Protein AF-A0A9E5QSS9-F1 (afdb_monomer_lite)

Structure (mmCIF, N/CA/C/O backbone):
data_AF-A0A9E5QSS9-F1
#
_entry.id   AF-A0A9E5QSS9-F1
#
loop_
_atom_site.group_PDB
_atom_site.id
_atom_site.type_symbol
_atom_site.label_atom_id
_atom_site.label_alt_id
_atom_site.label_comp_id
_atom_site.label_asym_id
_atom_site.label_entity_id
_atom_site.label_seq_id
_atom_site.pdbx_PDB_ins_code
_atom_site.Cartn_x
_atom_site.Cartn_y
_atom_site.Cartn_z
_atom_site.occupancy
_atom_site.B_iso_or_equiv
_atom_site.auth_seq_id
_atom_site.auth_comp_id
_atom_site.auth_asym_id
_atom_site.auth_atom_id
_atom_site.pdbx_PDB_model_num
ATOM 1 N N . MET A 1 1 ? -18.398 -4.854 25.009 1.00 52.22 1 MET A N 1
ATOM 2 C CA . MET A 1 1 ? -16.961 -5.004 24.694 1.00 52.22 1 MET A CA 1
ATOM 3 C C . MET A 1 1 ? -16.825 -4.768 23.204 1.00 52.22 1 MET A C 1
ATOM 5 O O . MET A 1 1 ? -17.547 -5.425 22.468 1.00 52.22 1 MET A O 1
ATOM 9 N N . GLY A 1 2 ? -16.034 -3.777 22.786 1.00 69.31 2 GLY A N 1
ATOM 10 C CA . GLY A 1 2 ? -15.775 -3.534 21.363 1.00 69.31 2 GLY A CA 1
ATOM 11 C C . GLY A 1 2 ? -14.979 -4.694 20.771 1.00 69.31 2 GLY A C 1
ATOM 12 O O . GLY A 1 2 ? -14.203 -5.334 21.485 1.00 69.31 2 GLY A O 1
ATOM 13 N N . ALA A 1 3 ? -15.215 -5.001 19.504 1.00 77.62 3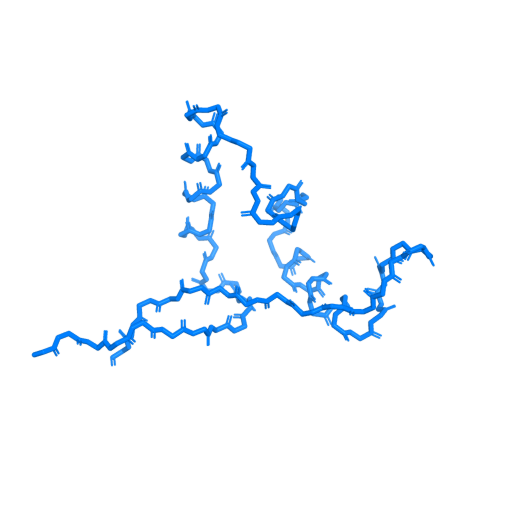 ALA A N 1
ATOM 14 C CA . ALA A 1 3 ? -14.526 -6.083 18.828 1.00 77.62 3 ALA A CA 1
ATOM 15 C C . ALA A 1 3 ? -13.021 -5.793 18.694 1.00 77.62 3 ALA A C 1
ATOM 17 O O . ALA A 1 3 ? -12.599 -4.651 18.502 1.00 77.62 3 ALA A O 1
ATOM 18 N N . SER A 1 4 ? -12.197 -6.832 18.835 1.00 88.50 4 SER A N 1
ATOM 19 C CA . SER A 1 4 ? -10.738 -6.698 18.801 1.00 88.50 4 SER A CA 1
ATOM 20 C C . SER A 1 4 ? -10.239 -6.359 17.391 1.00 88.50 4 SER A C 1
ATOM 22 O O . SER A 1 4 ? -10.765 -6.909 16.420 1.00 88.50 4 SER A O 1
ATOM 24 N N . PRO A 1 5 ? -9.218 -5.492 17.251 1.00 93.25 5 PRO A N 1
ATOM 25 C CA . PRO A 1 5 ? -8.656 -5.164 15.947 1.00 93.25 5 PRO A CA 1
ATOM 26 C C . PRO A 1 5 ? -8.072 -6.414 15.279 1.00 93.25 5 PRO A C 1
ATOM 28 O O . PRO A 1 5 ? -7.594 -7.330 15.955 1.00 93.25 5 PRO A O 1
ATOM 31 N N . ARG A 1 6 ? -8.100 -6.451 13.944 1.00 95.12 6 ARG A N 1
ATOM 32 C CA . ARG A 1 6 ? -7.590 -7.584 13.157 1.00 95.12 6 ARG A CA 1
ATOM 33 C C . ARG A 1 6 ? -6.763 -7.121 11.967 1.00 95.12 6 ARG A C 1
ATOM 35 O O . ARG A 1 6 ? -6.960 -6.022 11.458 1.00 95.12 6 ARG A O 1
ATOM 42 N N . LEU A 1 7 ? -5.891 -8.001 11.486 1.00 95.81 7 LEU A N 1
ATOM 43 C CA . LEU A 1 7 ? -5.233 -7.831 10.197 1.00 95.81 7 LEU A CA 1
ATOM 44 C C . LEU A 1 7 ? -6.161 -8.325 9.086 1.00 95.81 7 LEU A C 1
ATOM 46 O O . LEU A 1 7 ? -6.652 -9.453 9.132 1.00 95.81 7 LEU A O 1
ATOM 50 N N . ALA A 1 8 ? -6.404 -7.475 8.096 1.00 95.94 8 ALA A N 1
ATOM 51 C CA . ALA A 1 8 ? -7.181 -7.796 6.908 1.00 95.94 8 ALA A CA 1
ATOM 52 C C . ALA A 1 8 ? -6.344 -7.572 5.645 1.00 95.94 8 ALA A C 1
ATOM 54 O O . ALA A 1 8 ? -5.454 -6.721 5.614 1.00 95.94 8 ALA A O 1
ATOM 55 N N . ALA A 1 9 ? -6.640 -8.338 4.595 1.00 97.06 9 ALA A N 1
ATOM 56 C CA . ALA A 1 9 ? -6.056 -8.098 3.283 1.00 97.06 9 ALA A CA 1
ATOM 57 C C . ALA A 1 9 ? -6.513 -6.728 2.727 1.00 97.06 9 ALA A C 1
ATOM 59 O O . ALA A 1 9 ? -7.644 -6.305 3.007 1.00 97.06 9 ALA A O 1
ATOM 60 N N . PRO A 1 10 ? -5.673 -6.048 1.923 1.00 97.44 10 PRO A N 1
ATOM 61 C CA . PRO A 1 10 ? -6.042 -4.834 1.217 1.00 97.44 10 PRO A CA 1
ATOM 62 C C . PRO A 1 10 ? -7.328 -5.022 0.418 1.00 97.44 10 PRO A C 1
ATOM 64 O O . PRO A 1 10 ? -7.506 -6.011 -0.291 1.00 97.44 10 PRO A O 1
ATOM 67 N N . SER A 1 11 ? -8.237 -4.060 0.532 1.00 97.25 11 SER A N 1
ATOM 68 C CA . SER A 1 11 ? -9.537 -4.112 -0.130 1.00 97.25 11 SER A CA 1
ATOM 69 C C . SER A 1 11 ? -9.986 -2.723 -0.540 1.00 97.25 11 SER A C 1
ATOM 71 O O . SER A 1 11 ? -9.776 -1.745 0.179 1.00 97.25 11 SER A O 1
ATOM 73 N N . ILE A 1 12 ? -10.684 -2.650 -1.672 1.00 97.88 12 ILE A N 1
ATOM 74 C CA . ILE A 1 12 ? -11.315 -1.419 -2.158 1.00 97.88 12 ILE A CA 1
ATOM 75 C C . ILE A 1 12 ? -12.305 -0.831 -1.141 1.00 97.88 12 ILE A C 1
ATOM 77 O O . ILE A 1 12 ? -12.524 0.375 -1.134 1.00 97.88 12 ILE A O 1
ATOM 81 N N . ALA A 1 13 ? -12.848 -1.662 -0.244 1.00 96.94 13 ALA A N 1
ATOM 82 C CA . ALA A 1 13 ? -13.772 -1.237 0.803 1.00 96.94 13 ALA A CA 1
ATOM 83 C C . ALA A 1 13 ? -13.143 -0.255 1.809 1.00 96.94 13 ALA A C 1
ATOM 85 O O . ALA A 1 13 ? -13.864 0.517 2.432 1.00 96.94 13 ALA A O 1
ATOM 86 N N . PHE A 1 14 ? -11.813 -0.252 1.957 1.00 96.88 14 PHE A N 1
ATOM 87 C CA . PHE A 1 14 ? -11.113 0.628 2.900 1.00 96.88 14 PHE A CA 1
ATOM 88 C C . PHE A 1 14 ? -10.524 1.884 2.239 1.00 96.88 14 PHE A C 1
ATOM 90 O O . PHE A 1 14 ? -9.740 2.589 2.869 1.00 96.88 14 PHE A O 1
ATOM 97 N N . LYS A 1 15 ? -10.887 2.182 0.983 1.00 97.81 15 LYS A N 1
ATOM 98 C CA . LYS A 1 15 ? -10.324 3.282 0.177 1.00 97.81 15 LYS A CA 1
ATOM 99 C C . LYS A 1 15 ? -10.304 4.627 0.889 1.00 97.81 15 LYS A C 1
ATOM 101 O O . LYS A 1 15 ? -9.261 5.280 0.932 1.00 97.81 15 LYS A O 1
ATOM 106 N N . ASP A 1 16 ? -11.440 5.030 1.442 1.00 97.56 16 ASP A N 1
ATOM 107 C CA . ASP A 1 16 ? -11.578 6.358 2.038 1.00 97.56 16 ASP A CA 1
ATOM 108 C C . ASP A 1 16 ? -10.776 6.467 3.338 1.00 97.56 16 ASP A C 1
ATOM 110 O O . ASP A 1 16 ? -10.047 7.437 3.537 1.00 97.56 16 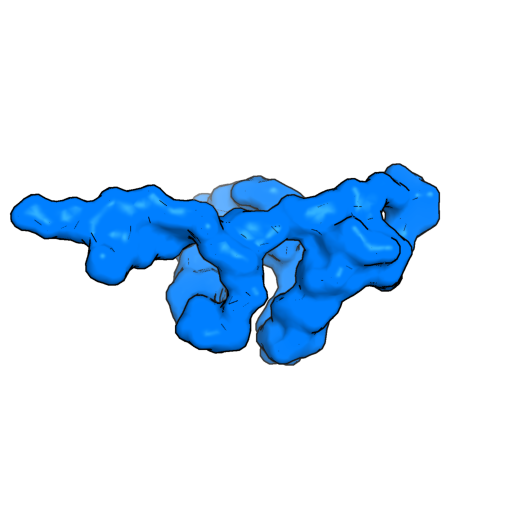ASP A O 1
ATOM 114 N N . SER A 1 17 ? -10.816 5.424 4.175 1.00 96.56 17 SER A N 1
ATOM 115 C CA . SER A 1 17 ? -10.023 5.350 5.408 1.00 96.56 17 SER A CA 1
ATOM 116 C C . SER A 1 17 ? -8.517 5.323 5.120 1.00 96.56 17 SER A C 1
ATOM 118 O O . SER A 1 17 ? -7.769 6.093 5.721 1.00 96.56 17 SER A O 1
ATOM 120 N N . TYR A 1 18 ? -8.074 4.522 4.145 1.00 97.38 18 TYR A N 1
ATOM 121 C CA . TYR A 1 18 ? -6.673 4.467 3.720 1.00 97.38 18 TYR A CA 1
ATOM 122 C C . TYR A 1 18 ? -6.169 5.839 3.259 1.00 97.38 18 TYR A C 1
ATOM 124 O O . TYR A 1 18 ? -5.104 6.292 3.677 1.00 97.38 18 TYR A O 1
ATOM 132 N N . ARG A 1 19 ? -6.933 6.524 2.400 1.00 96.88 19 ARG A N 1
ATOM 133 C CA . ARG A 1 19 ? -6.538 7.843 1.884 1.00 96.88 19 ARG A CA 1
ATOM 134 C C . ARG A 1 19 ? -6.537 8.908 2.970 1.00 96.88 19 ARG A C 1
ATOM 136 O O . ARG A 1 19 ? -5.644 9.749 2.960 1.00 96.88 19 ARG A O 1
ATOM 143 N N . GLY A 1 20 ? -7.492 8.851 3.899 1.00 96.94 20 GLY A N 1
ATOM 144 C CA . GLY A 1 20 ? -7.503 9.712 5.079 1.00 96.94 20 GLY A CA 1
ATOM 145 C C . GLY A 1 20 ? -6.227 9.548 5.902 1.00 96.94 20 GLY A C 1
ATOM 146 O O . GLY A 1 20 ? -5.554 10.535 6.183 1.00 96.94 20 GLY A O 1
ATOM 147 N N . PHE A 1 21 ? -5.841 8.303 6.183 1.00 95.75 21 PHE A N 1
ATOM 148 C CA . PHE A 1 21 ? -4.611 7.991 6.910 1.00 95.75 21 PHE A CA 1
ATOM 149 C C . PHE A 1 21 ? -3.350 8.501 6.192 1.00 95.75 21 PHE A C 1
ATOM 151 O O . PHE A 1 21 ? -2.538 9.201 6.792 1.00 95.75 21 PHE A O 1
ATOM 158 N N . VAL A 1 22 ? -3.199 8.223 4.892 1.00 95.62 22 VAL A N 1
ATOM 159 C CA . VAL A 1 22 ? -2.035 8.698 4.117 1.00 95.62 22 VAL A CA 1
ATOM 160 C C . VAL A 1 22 ? -1.976 10.229 4.064 1.00 95.62 22 VAL A C 1
ATOM 162 O O . VAL A 1 22 ? -0.896 10.809 4.179 1.00 95.62 22 VAL A O 1
ATOM 165 N N . ALA A 1 23 ? -3.123 10.898 3.917 1.00 95.44 23 ALA A N 1
ATOM 166 C CA . ALA A 1 23 ? -3.189 12.357 3.921 1.00 95.44 23 ALA A CA 1
ATOM 167 C C . ALA A 1 23 ? -2.812 12.952 5.287 1.00 95.44 23 ALA A C 1
ATOM 169 O O . ALA A 1 23 ? -2.153 13.989 5.333 1.00 95.44 23 ALA A O 1
ATOM 170 N N . GLU A 1 24 ? -3.189 12.298 6.388 1.00 97.12 24 GLU A N 1
ATOM 171 C CA . GLU A 1 24 ? -2.813 12.710 7.742 1.00 97.12 24 GLU A CA 1
ATOM 172 C C . GLU A 1 24 ? -1.296 12.638 7.959 1.00 97.12 24 GLU A C 1
ATOM 174 O O . GLU A 1 24 ? -0.713 13.605 8.452 1.00 97.12 24 GLU A O 1
ATOM 179 N N . LEU A 1 25 ? -0.650 11.543 7.539 1.00 95.69 25 LEU A N 1
ATOM 180 C CA . LEU A 1 25 ? 0.811 11.407 7.605 1.00 95.69 25 LEU A CA 1
ATOM 181 C C . LEU A 1 25 ? 1.505 12.526 6.817 1.00 95.69 25 LEU A C 1
ATOM 183 O O . LEU A 1 25 ? 2.373 13.220 7.347 1.00 95.69 25 LEU A O 1
ATOM 187 N N . ALA A 1 26 ? 1.056 12.763 5.581 1.00 93.31 26 ALA A N 1
ATOM 188 C CA . ALA A 1 26 ? 1.594 13.824 4.734 1.00 93.31 26 ALA A CA 1
ATOM 189 C C . ALA A 1 26 ? 1.406 15.219 5.356 1.00 93.31 26 ALA A C 1
ATOM 191 O O . ALA A 1 26 ? 2.330 16.032 5.334 1.00 93.31 26 ALA A O 1
ATOM 192 N N . ALA A 1 27 ? 0.240 15.497 5.947 1.00 96.81 27 ALA A N 1
ATOM 193 C CA . ALA A 1 27 ? -0.044 16.776 6.599 1.00 96.81 27 ALA A CA 1
ATOM 194 C C . ALA A 1 27 ? 0.844 17.026 7.828 1.00 96.81 27 ALA A C 1
ATOM 196 O O . ALA A 1 27 ? 1.168 18.176 8.128 1.00 96.81 27 ALA A O 1
ATOM 197 N N . LYS A 1 28 ? 1.254 15.963 8.525 1.00 96.81 28 LYS A N 1
ATOM 198 C CA . LYS A 1 28 ? 2.175 16.034 9.668 1.00 96.81 28 LYS A CA 1
ATOM 199 C C . LYS A 1 28 ? 3.652 16.014 9.264 1.00 96.81 28 LYS A C 1
ATOM 201 O O . LYS A 1 28 ? 4.508 16.202 10.123 1.00 96.81 28 LYS A O 1
ATOM 206 N N . GLY A 1 29 ? 3.957 15.809 7.980 1.00 95.12 29 GLY A N 1
ATOM 207 C CA . GLY A 1 29 ? 5.328 15.614 7.507 1.00 95.12 29 GLY A CA 1
ATOM 208 C C . GLY A 1 29 ? 5.961 14.323 8.034 1.00 95.12 29 GLY A C 1
ATOM 209 O O . GLY A 1 29 ? 7.182 14.250 8.158 1.00 95.12 29 GLY A O 1
ATOM 210 N N . GLU A 1 30 ? 5.140 13.332 8.389 1.00 95.88 30 GLU A N 1
ATOM 211 C CA . GLU A 1 30 ? 5.604 12.021 8.834 1.00 95.88 30 GLU A CA 1
ATOM 212 C C . GLU A 1 30 ? 5.977 11.151 7.629 1.00 95.88 30 GLU A C 1
ATOM 214 O O . GLU A 1 30 ? 5.288 11.149 6.607 1.00 95.88 30 GLU A O 1
ATOM 219 N N . GLU A 1 31 ? 7.064 10.387 7.761 1.00 92.62 31 GLU A N 1
ATOM 220 C CA . GLU A 1 31 ? 7.490 9.454 6.720 1.00 92.62 31 GLU A CA 1
ATOM 221 C C . GLU A 1 31 ? 6.522 8.256 6.653 1.00 92.62 31 GLU A C 1
ATOM 223 O O . GLU A 1 31 ? 6.303 7.581 7.666 1.00 92.62 31 GLU A O 1
ATOM 228 N N . PRO A 1 32 ? 5.954 7.945 5.477 1.00 92.62 32 PRO A N 1
ATOM 229 C CA . PRO A 1 32 ? 5.069 6.800 5.296 1.00 92.62 32 PRO A CA 1
ATOM 230 C C . PRO A 1 32 ? 5.826 5.466 5.403 1.00 92.62 32 PRO A C 1
ATOM 232 O O . PRO A 1 32 ? 6.447 4.990 4.453 1.00 92.62 32 PRO A O 1
ATOM 235 N N . ILE A 1 33 ? 5.717 4.818 6.565 1.00 91.06 33 ILE A N 1
ATOM 236 C CA . ILE A 1 33 ? 6.279 3.488 6.833 1.00 91.06 33 ILE A CA 1
ATOM 237 C C . ILE A 1 33 ? 5.141 2.487 7.100 1.00 91.06 33 ILE A C 1
ATOM 239 O O . ILE A 1 33 ? 4.302 2.747 7.965 1.00 91.06 33 ILE A O 1
ATOM 243 N N . PRO A 1 34 ? 5.096 1.324 6.413 1.00 92.94 34 PRO A N 1
ATOM 244 C CA . PRO A 1 34 ? 6.081 0.792 5.458 1.00 92.94 34 PRO A CA 1
ATOM 245 C C . PRO A 1 34 ? 6.004 1.435 4.062 1.00 92.94 34 PRO A C 1
ATOM 247 O O . PRO A 1 34 ? 5.010 2.067 3.718 1.00 92.94 34 PRO A O 1
ATOM 250 N N . PHE A 1 35 ? 7.022 1.182 3.225 1.00 92.62 35 PHE A N 1
ATOM 251 C CA . PHE A 1 35 ? 7.173 1.769 1.879 1.00 92.62 35 PHE A CA 1
ATOM 252 C C . PHE A 1 35 ? 5.944 1.608 0.967 1.00 92.62 35 PHE A C 1
ATOM 254 O O . PHE A 1 35 ? 5.750 2.393 0.041 1.00 92.62 35 PHE A O 1
ATOM 261 N N . THR A 1 36 ? 5.099 0.600 1.209 1.00 94.88 36 THR A N 1
ATOM 262 C CA . THR A 1 36 ? 3.865 0.373 0.444 1.00 94.88 36 THR A CA 1
ATOM 263 C C . THR A 1 36 ? 2.877 1.536 0.556 1.00 94.88 36 THR A C 1
ATOM 265 O O . THR A 1 36 ? 2.039 1.699 -0.328 1.00 94.88 36 THR A O 1
ATOM 268 N N . LEU A 1 37 ? 2.976 2.357 1.609 1.00 95.50 37 LEU A N 1
ATOM 269 C CA . LEU A 1 37 ? 2.175 3.571 1.791 1.00 95.50 37 LEU A CA 1
ATOM 270 C C . LEU A 1 37 ? 2.543 4.687 0.799 1.00 95.50 37 LEU A C 1
ATOM 272 O O . LEU A 1 37 ? 1.692 5.513 0.470 1.00 95.50 37 LEU A O 1
ATOM 276 N N . SER A 1 38 ? 3.772 4.675 0.277 1.00 94.38 38 SER A N 1
ATOM 277 C CA . SER A 1 38 ? 4.280 5.648 -0.703 1.00 94.38 38 SER A CA 1
ATOM 278 C C . SER A 1 38 ? 3.904 5.311 -2.146 1.00 94.38 38 SER A C 1
ATOM 280 O O . SER A 1 38 ? 4.183 6.087 -3.062 1.00 94.38 38 SER A O 1
ATOM 282 N N . LEU A 1 39 ? 3.293 4.147 -2.383 1.00 95.00 39 LEU A N 1
ATOM 283 C CA . LEU A 1 39 ? 2.907 3.726 -3.724 1.00 95.00 39 LEU A CA 1
ATOM 284 C C . LEU A 1 39 ? 1.749 4.588 -4.263 1.00 95.00 39 LEU A C 1
ATOM 286 O O . LEU A 1 39 ? 0.836 4.953 -3.512 1.00 95.00 39 LEU A O 1
ATOM 290 N N . PRO A 1 40 ? 1.726 4.879 -5.579 1.00 95.38 40 PRO A N 1
ATOM 291 C CA . PRO A 1 40 ? 0.628 5.617 -6.189 1.00 95.38 40 PRO A CA 1
ATOM 292 C C . PRO A 1 40 ? -0.716 4.909 -5.977 1.00 95.38 40 PRO A C 1
ATOM 294 O O . PRO A 1 40 ? -0.923 3.792 -6.441 1.00 95.38 40 PRO A O 1
ATOM 297 N N . ASN A 1 41 ? -1.658 5.589 -5.319 1.00 96.44 41 ASN A N 1
ATOM 298 C CA . ASN A 1 41 ? -2.994 5.054 -5.023 1.00 96.44 41 ASN A CA 1
ATOM 299 C C . ASN A 1 41 ? -4.138 5.829 -5.713 1.00 96.44 41 ASN A C 1
ATOM 301 O O . ASN A 1 41 ? -5.306 5.696 -5.339 1.00 96.44 41 ASN A O 1
ATOM 305 N N . GLY A 1 42 ? -3.820 6.638 -6.734 1.00 96.06 42 GLY A N 1
ATOM 306 C CA . GLY A 1 42 ? -4.797 7.434 -7.493 1.00 96.06 42 GLY A CA 1
ATOM 307 C C . GLY A 1 42 ? -5.880 6.573 -8.157 1.00 96.06 42 GLY A C 1
ATOM 308 O O . GLY A 1 42 ? -7.072 6.830 -7.969 1.00 96.06 42 GLY A O 1
ATOM 309 N N . ASN A 1 43 ? -5.468 5.498 -8.838 1.00 97.75 43 ASN A N 1
ATOM 310 C CA . ASN A 1 43 ? -6.336 4.378 -9.206 1.00 97.75 43 ASN A CA 1
ATOM 311 C C . ASN A 1 43 ? -6.252 3.328 -8.085 1.00 97.75 43 ASN A C 1
ATOM 313 O O . ASN A 1 43 ? -5.269 2.593 -7.987 1.00 97.75 43 ASN A O 1
ATOM 317 N N . PHE A 1 44 ? -7.247 3.316 -7.196 1.00 98.06 44 PHE A N 1
ATOM 318 C CA . PHE A 1 44 ? -7.179 2.537 -5.957 1.00 98.06 44 PHE A CA 1
ATOM 319 C C . PHE A 1 44 ? -7.349 1.037 -6.212 1.00 98.06 44 PHE A C 1
ATOM 321 O O . PHE A 1 44 ? -6.726 0.209 -5.555 1.00 98.06 44 PHE A O 1
ATOM 328 N N . GLU A 1 45 ? -8.155 0.688 -7.206 1.00 98.25 45 GLU A N 1
ATOM 329 C CA . GLU A 1 45 ? -8.382 -0.671 -7.672 1.00 98.25 45 GLU A CA 1
ATOM 330 C C . GLU A 1 45 ? -7.075 -1.275 -8.208 1.00 98.25 45 GLU A C 1
ATOM 332 O O . GLU A 1 45 ? -6.703 -2.385 -7.826 1.00 98.25 45 GLU A O 1
ATOM 337 N N . ALA A 1 46 ? -6.332 -0.515 -9.024 1.00 98.06 46 ALA A N 1
ATOM 338 C CA . ALA A 1 46 ? -5.016 -0.924 -9.515 1.00 98.06 46 ALA A CA 1
ATOM 339 C C . ALA A 1 46 ? -3.979 -1.031 -8.386 1.00 98.06 46 ALA A C 1
ATOM 341 O O . ALA A 1 46 ? -3.176 -1.960 -8.381 1.00 98.06 46 ALA A O 1
ATOM 342 N N . PHE A 1 47 ? -4.020 -0.119 -7.411 1.00 98.19 47 PHE A N 1
ATOM 343 C CA . PHE A 1 47 ? -3.162 -0.172 -6.227 1.00 98.19 47 PHE A CA 1
ATOM 344 C C . PHE A 1 47 ? -3.392 -1.450 -5.405 1.00 98.19 47 PHE A C 1
ATOM 346 O O . PHE A 1 47 ? -2.443 -2.188 -5.147 1.00 98.19 47 PHE A O 1
ATOM 353 N N . VAL A 1 48 ? -4.646 -1.772 -5.069 1.00 98.25 48 VAL A N 1
ATOM 354 C CA . VAL A 1 48 ? -4.997 -3.007 -4.341 1.00 98.25 48 VAL A CA 1
ATOM 355 C C . VAL A 1 48 ? -4.619 -4.254 -5.151 1.00 98.25 48 VAL A C 1
ATOM 357 O O . VAL A 1 48 ? -4.060 -5.201 -4.595 1.00 98.25 48 VAL A O 1
ATOM 360 N N . ALA A 1 49 ? -4.856 -4.252 -6.467 1.00 98.00 4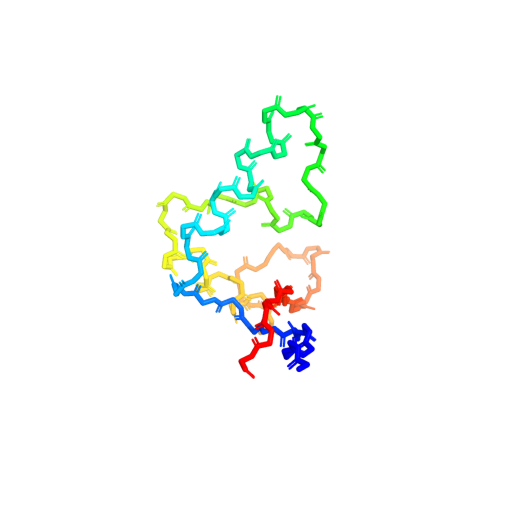9 ALA A N 1
ATOM 361 C CA . ALA A 1 49 ? -4.441 -5.349 -7.342 1.00 98.00 49 ALA A CA 1
ATOM 362 C C . ALA A 1 49 ? -2.910 -5.517 -7.394 1.00 98.00 49 ALA A C 1
ATOM 364 O O . ALA A 1 49 ? -2.426 -6.648 -7.441 1.00 98.00 49 ALA A O 1
ATOM 365 N N . GLY A 1 50 ? -2.157 -4.414 -7.349 1.00 97.94 50 GLY A N 1
ATOM 366 C CA . GLY A 1 50 ? -0.696 -4.408 -7.267 1.00 97.94 50 GLY A CA 1
ATOM 367 C C . GLY A 1 50 ? -0.190 -5.072 -5.989 1.00 97.94 50 GLY A C 1
ATOM 368 O O . GLY A 1 50 ? 0.626 -5.985 -6.070 1.00 97.94 50 GLY A O 1
ATOM 369 N N . LEU A 1 51 ? -0.755 -4.714 -4.829 1.00 97.88 51 LEU A N 1
ATOM 370 C CA . LEU A 1 51 ? -0.414 -5.350 -3.547 1.00 97.88 51 LEU A CA 1
ATOM 371 C C . LEU A 1 51 ? -0.658 -6.870 -3.574 1.00 97.88 51 LEU A C 1
ATOM 373 O O . LEU A 1 51 ? 0.191 -7.643 -3.138 1.00 97.88 51 LEU A O 1
ATOM 377 N N . ALA A 1 52 ? -1.774 -7.316 -4.161 1.00 97.62 52 ALA A N 1
ATOM 378 C CA . ALA A 1 52 ? -2.050 -8.742 -4.365 1.00 97.62 52 ALA A CA 1
ATOM 379 C C . ALA A 1 52 ? -1.133 -9.397 -5.423 1.00 97.62 52 ALA A C 1
ATOM 381 O O . ALA A 1 52 ? -0.977 -10.620 -5.477 1.00 97.62 52 ALA A O 1
ATOM 382 N N . GLY A 1 53 ? -0.563 -8.614 -6.339 1.00 98.12 53 GLY A N 1
ATOM 383 C CA . GLY A 1 53 ? 0.483 -9.051 -7.263 1.00 98.12 53 GLY A CA 1
ATOM 384 C C . GLY A 1 53 ? 1.796 -9.323 -6.536 1.00 98.12 53 GLY A C 1
ATOM 385 O O . GLY A 1 53 ? 2.395 -10.378 -6.749 1.00 98.12 53 GLY A O 1
ATOM 386 N N . PHE A 1 54 ? 2.195 -8.430 -5.629 1.00 97.56 54 PHE A N 1
ATOM 387 C CA . PHE A 1 54 ? 3.467 -8.514 -4.907 1.00 97.56 54 PHE A CA 1
ATOM 388 C C . PHE A 1 54 ? 3.581 -9.764 -4.037 1.00 97.56 54 PHE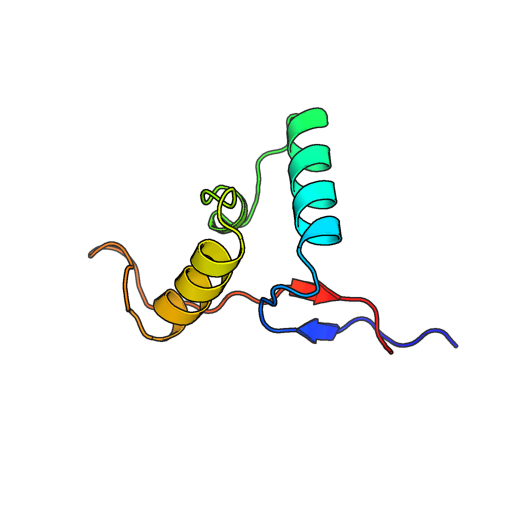 A C 1
ATOM 390 O O . PHE A 1 54 ? 4.640 -10.392 -4.015 1.00 97.56 54 PHE A O 1
ATOM 397 N N . GLU A 1 55 ? 2.475 -10.201 -3.434 1.00 97.25 55 GLU A N 1
ATOM 398 C CA . GLU A 1 55 ? 2.392 -11.470 -2.698 1.00 97.25 55 GLU A CA 1
ATOM 399 C C . GLU A 1 55 ? 2.780 -12.679 -3.569 1.00 97.25 55 GLU A C 1
ATOM 401 O O . GLU A 1 55 ? 3.375 -13.642 -3.091 1.00 97.25 55 GLU A O 1
ATOM 406 N N . ARG A 1 56 ? 2.496 -12.614 -4.875 1.00 96.56 56 ARG A N 1
ATOM 407 C CA . ARG A 1 56 ? 2.794 -13.666 -5.861 1.00 96.56 56 ARG A CA 1
ATOM 408 C C . ARG A 1 56 ? 4.090 -13.413 -6.637 1.00 96.56 56 ARG A C 1
ATOM 410 O O . ARG A 1 56 ? 4.386 -14.152 -7.573 1.00 96.56 56 ARG A O 1
ATOM 417 N N . GLY A 1 57 ? 4.834 -12.359 -6.299 1.00 96.88 57 GLY A N 1
ATOM 418 C CA . GLY A 1 57 ? 6.022 -11.931 -7.043 1.00 96.88 57 GLY A CA 1
ATOM 419 C C . GLY A 1 57 ? 5.723 -11.292 -8.404 1.00 96.88 57 GLY A C 1
ATOM 420 O O . GLY A 1 57 ? 6.607 -11.210 -9.252 1.00 96.88 57 GLY A O 1
ATOM 421 N N . ILE A 1 58 ? 4.487 -10.850 -8.644 1.00 97.31 58 ILE A N 1
ATOM 422 C CA . ILE A 1 58 ? 4.066 -10.221 -9.900 1.00 97.31 58 ILE A CA 1
ATOM 423 C C . ILE A 1 58 ? 4.171 -8.704 -9.756 1.00 97.31 58 ILE A C 1
ATOM 425 O O . ILE A 1 58 ? 3.567 -8.123 -8.858 1.00 97.31 58 ILE A O 1
ATOM 429 N N . GLY A 1 59 ? 4.883 -8.053 -10.677 1.00 94.44 59 GLY A N 1
ATOM 430 C CA . GLY A 1 59 ? 4.977 -6.590 -10.719 1.00 94.44 59 GLY A CA 1
ATOM 431 C C . GLY A 1 59 ? 5.899 -5.975 -9.661 1.00 94.44 59 GLY A C 1
ATOM 432 O O . GLY A 1 59 ? 5.848 -4.763 -9.472 1.00 94.44 59 GLY A O 1
ATOM 433 N N . ILE A 1 60 ? 6.735 -6.778 -8.991 1.00 94.56 60 ILE A N 1
ATOM 434 C CA . ILE A 1 60 ? 7.785 -6.280 -8.091 1.00 94.56 60 ILE A CA 1
ATOM 435 C C . ILE A 1 60 ? 9.097 -6.019 -8.849 1.00 94.56 60 ILE A C 1
ATOM 437 O O . ILE A 1 60 ? 9.355 -6.674 -9.864 1.00 94.56 60 ILE A O 1
ATOM 441 N N . PRO A 1 61 ? 9.939 -5.087 -8.367 1.00 92.00 61 PRO A N 1
ATOM 442 C CA . PRO A 1 61 ? 11.308 -4.923 -8.850 1.00 92.00 61 PRO A CA 1
ATOM 443 C C . PRO A 1 61 ? 12.138 -6.213 -8.742 1.00 92.00 61 PRO A C 1
ATOM 445 O O . PRO A 1 61 ? 11.889 -7.054 -7.882 1.00 92.00 61 PRO A O 1
ATOM 448 N N . ALA A 1 62 ? 13.147 -6.366 -9.605 1.00 92.50 62 ALA A N 1
ATOM 449 C CA . ALA A 1 62 ? 13.974 -7.579 -9.663 1.00 92.50 62 ALA A CA 1
ATOM 450 C C . ALA A 1 62 ? 14.833 -7.807 -8.404 1.00 92.50 62 ALA A C 1
ATO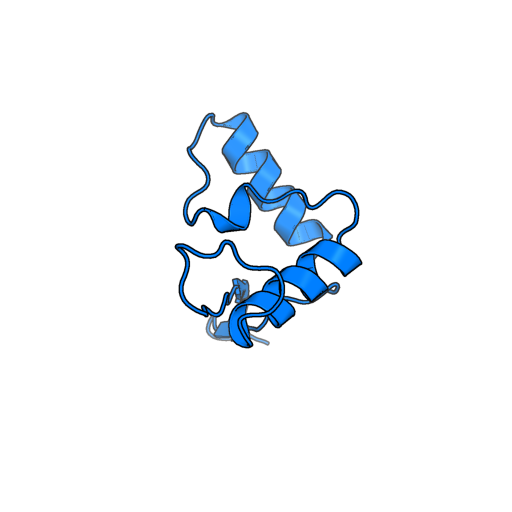M 452 O O . ALA A 1 62 ? 15.246 -8.930 -8.130 1.00 92.50 62 ALA A O 1
ATOM 453 N N . ASP A 1 63 ? 15.111 -6.744 -7.655 1.00 95.06 63 ASP A N 1
ATOM 454 C CA . ASP A 1 63 ? 15.838 -6.737 -6.385 1.00 95.06 63 ASP A CA 1
ATOM 455 C C . ASP A 1 63 ? 14.929 -6.957 -5.163 1.00 95.06 63 ASP A C 1
ATOM 457 O O . ASP A 1 63 ? 15.416 -7.031 -4.035 1.00 95.06 63 ASP A O 1
ATOM 461 N N . PHE A 1 64 ? 13.616 -7.090 -5.369 1.00 94.75 64 PHE A N 1
ATOM 462 C CA . PHE A 1 64 ? 12.648 -7.337 -4.307 1.00 94.75 64 PHE A CA 1
ATOM 463 C C . PHE A 1 64 ? 12.290 -8.820 -4.220 1.00 94.75 64 PHE A C 1
ATOM 465 O O . PHE A 1 64 ? 12.297 -9.562 -5.201 1.00 94.75 64 PHE A O 1
ATOM 472 N N . VAL A 1 65 ? 11.905 -9.242 -3.017 1.00 96.44 65 VAL A N 1
ATOM 473 C CA . VAL A 1 65 ? 11.270 -10.543 -2.786 1.00 96.44 65 VAL A CA 1
ATOM 474 C C . VAL A 1 65 ? 9.745 -10.390 -2.745 1.00 96.44 65 VAL A C 1
ATOM 476 O O . VAL A 1 65 ? 9.250 -9.315 -2.374 1.00 96.44 65 VAL A O 1
ATOM 479 N N . PRO A 1 66 ? 8.981 -11.442 -3.095 1.00 97.69 66 PRO A N 1
ATOM 480 C CA . PRO A 1 66 ? 7.541 -11.463 -2.872 1.00 97.69 66 PRO A CA 1
ATOM 481 C C . PRO A 1 66 ? 7.202 -11.148 -1.414 1.00 97.69 66 PRO A C 1
ATOM 483 O O . PRO A 1 66 ? 7.857 -11.642 -0.494 1.00 97.69 66 PRO A O 1
ATOM 486 N N . HIS A 1 67 ? 6.191 -10.312 -1.206 1.00 96.94 67 HIS A N 1
ATOM 487 C CA . HIS A 1 67 ? 5.787 -9.852 0.119 1.00 96.94 67 HIS A CA 1
ATOM 488 C C . HIS A 1 67 ? 4.292 -9.551 0.151 1.00 96.94 67 HIS A C 1
ATOM 490 O O . HIS A 1 67 ? 3.712 -9.111 -0.840 1.00 96.94 67 HIS A O 1
ATOM 496 N N . SER A 1 68 ? 3.680 -9.758 1.314 1.00 96.88 68 SER A N 1
ATOM 497 C CA . SER A 1 68 ? 2.260 -9.488 1.538 1.00 96.88 68 SER A CA 1
ATOM 498 C C . SER A 1 68 ? 2.082 -8.216 2.361 1.00 96.88 68 SER A C 1
ATOM 500 O O . SER A 1 68 ? 2.878 -7.908 3.249 1.00 96.88 68 SER A O 1
ATOM 502 N N . THR A 1 69 ? 1.001 -7.489 2.100 1.00 97.56 69 THR A N 1
ATOM 503 C CA . THR A 1 69 ? 0.578 -6.332 2.896 1.00 97.56 69 THR A CA 1
ATOM 504 C C . THR A 1 69 ? -0.714 -6.677 3.615 1.00 97.56 69 THR A C 1
ATOM 506 O O . THR A 1 69 ? -1.617 -7.242 3.007 1.00 97.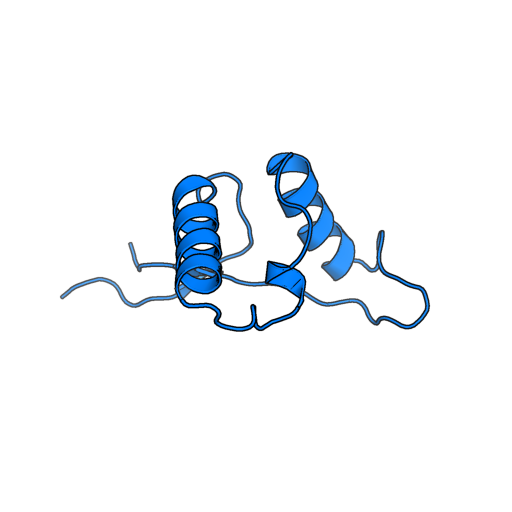56 69 THR A O 1
ATOM 509 N N . PHE A 1 70 ? -0.820 -6.302 4.888 1.00 97.12 70 PHE A N 1
ATOM 510 C CA . PHE A 1 70 ? -2.058 -6.377 5.660 1.00 97.12 70 PHE A CA 1
ATOM 511 C C . PHE A 1 70 ? -2.341 -5.025 6.305 1.00 97.12 70 PHE A C 1
ATOM 513 O O . PHE A 1 70 ? -1.414 -4.307 6.684 1.00 97.12 70 PHE A O 1
ATOM 520 N N . TRP A 1 71 ? -3.618 -4.685 6.438 1.00 96.56 71 TRP A N 1
ATOM 521 C CA . TRP A 1 71 ? -4.069 -3.472 7.113 1.00 96.56 71 TRP A CA 1
ATOM 522 C C . TRP A 1 71 ? -4.702 -3.827 8.451 1.00 96.56 71 TRP A C 1
ATOM 524 O O . TRP A 1 71 ? -5.437 -4.810 8.559 1.00 96.56 71 TRP A O 1
ATOM 534 N N . LEU A 1 72 ? -4.413 -3.022 9.471 1.00 95.19 72 LEU A N 1
ATOM 535 C CA . LEU A 1 72 ? -5.089 -3.114 10.756 1.00 95.19 72 LEU A CA 1
ATOM 536 C C . LEU A 1 72 ? -6.470 -2.471 10.618 1.00 95.19 72 LEU A C 1
ATOM 538 O O . LEU A 1 72 ? -6.573 -1.295 10.281 1.00 95.19 72 LEU A O 1
ATOM 542 N N . VAL A 1 73 ? -7.521 -3.245 10.864 1.00 94.31 73 VAL A N 1
ATOM 543 C CA . VAL A 1 73 ? -8.909 -2.779 10.782 1.00 94.31 73 VAL A CA 1
ATOM 544 C C . VAL A 1 73 ? -9.628 -3.035 12.097 1.00 94.31 73 VAL A C 1
ATOM 546 O O . VAL A 1 73 ? -9.289 -3.970 12.833 1.00 94.31 73 VAL A O 1
ATOM 549 N N . GLU A 1 74 ? -10.637 -2.215 12.385 1.00 91.19 74 GLU A N 1
ATOM 550 C CA . GLU A 1 74 ? -11.512 -2.432 13.535 1.00 91.19 74 GLU A CA 1
ATOM 551 C C . GLU A 1 74 ? -12.170 -3.814 13.462 1.00 91.19 74 GLU A C 1
ATOM 553 O O . GLU A 1 74 ? -12.537 -4.307 12.386 1.00 91.19 74 GLU A O 1
ATOM 558 N N . GLY A 1 75 ? -12.284 -4.461 14.622 1.00 80.50 75 GLY A N 1
ATOM 559 C CA . GLY A 1 75 ? -13.058 -5.686 14.758 1.00 80.50 75 GLY A CA 1
ATOM 560 C C . GLY A 1 75 ? -14.531 -5.427 14.456 1.00 80.50 75 GLY A C 1
ATOM 561 O O . GLY A 1 75 ? -15.036 -4.334 14.697 1.00 80.50 75 GLY A O 1
ATOM 562 N N . SER A 1 76 ? -15.212 -6.439 13.933 1.00 69.44 76 SER A N 1
ATOM 563 C CA . SER A 1 76 ? -16.671 -6.468 13.765 1.00 69.44 76 SER A CA 1
ATOM 564 C C . SER A 1 76 ? -17.372 -6.918 15.037 1.00 69.44 76 SER A C 1
ATOM 566 O O . SER A 1 76 ? -16.900 -7.942 15.583 1.00 69.44 76 SER A O 1
#

Secondary structure (DSSP, 8-state):
-PPPPEEE---GGGHHHHHHHHHHHHHHT---SSGGGGS--SSHHHHHHHHHHHTTT-S--TTPPP----EEE---

Sequence (76 aa):
MGASPRLAAPSIAFKDSYRGFVAELAAKGEEPIPFTLSLPNGNFEAFVAGLAGFERGIGIPADFVPHSTFWLVEGS

Foldseek 3Di:
DWFDKDWDQDDPVCLVVLVVVLVVCVVVVHDDPPPLSVDDCPVVVVSSVVQVCLCVPHPDDPPDHRDHDIDTDTGD

pLDDT: mean 94.19, std 7.21, range [52.22, 98.25]

Radius of gyration: 13.49 Å; chains: 1; bounding box: 33×30×35 Å